Protein AF-A0A7S0ZA50-F1 (afdb_monomer)

Organism: NCBI:txid1486918

Mean predicted aligned error: 4.93 Å

Radius of gyration: 13.24 Å; Cα contacts (8 Å, |Δi|>4): 191; chains: 1; bounding box: 28×29×37 Å

pLDDT: mean 86.77, std 10.47, range [54.12, 97.0]

Nearest PDB structures (foldseek):
  6lyh-assembly3_G-3  TM=2.649E-01  e=5.209E+00  Camellia sinensis var. assamica
  1c9k-assembly1_C  TM=3.359E-01  e=9.312E+00  Salmonella enterica subsp. enterica serovar Typhimurium
  7d3e-assembly1_C  TM=3.032E-01  e=7.193E+00  Homo sapiens

InterPro domains:
  IPR001763 Rhodanese-like domain [PF00581] (30-92)
  IPR001763 Rhodanese-like domain [PS50206] (32-92)
  IPR036873 Rhodanese-like domain superfamily [G3DSA:3.40.250.10] (15-113)
  IPR036873 Rhodanese-like domain superfamily [SSF52821] (10-112)

Solvent-accessible surface area (backbone atoms only — not comparable to full-atom values): 6160 Å² total; per-residue (Å²): 109,82,38,64,69,41,55,81,69,40,92,43,54,63,41,44,65,69,55,51,53,48,20,68,75,59,34,19,96,69,45,86,82,28,44,73,43,40,30,39,65,53,56,68,74,57,47,73,76,50,71,68,85,86,47,32,42,59,68,58,39,69,76,40,53,87,76,63,55,42,26,39,37,37,19,21,30,63,47,16,55,70,8,24,57,48,26,28,51,51,45,61,52,52,77,71,50,96,62,95,61,60,65,49,44,22,19,26,51,27,39,77,94

Structure (mmCIF, N/CA/C/O backbone):
data_AF-A0A7S0ZA50-F1
#
_entry.id   AF-A0A7S0ZA50-F1
#
loop_
_atom_site.group_PDB
_atom_site.id
_atom_site.type_symbol
_atom_site.label_atom_id
_atom_site.label_alt_id
_atom_site.label_comp_id
_atom_site.label_asym_id
_atom_site.label_entity_id
_atom_site.label_seq_id
_atom_site.pdbx_PDB_ins_code
_atom_site.Cartn_x
_atom_site.Cartn_y
_atom_site.Cartn_z
_atom_site.occupancy
_atom_site.B_iso_or_equiv
_atom_site.auth_seq_id
_atom_site.auth_comp_id
_atom_site.auth_asym_id
_atom_site.auth_atom_id
_atom_site.pdbx_PDB_model_num
ATOM 1 N N . ALA A 1 1 ? 13.897 -8.549 -14.316 1.00 60.69 1 ALA A N 1
ATOM 2 C CA . ALA A 1 1 ? 13.313 -7.248 -14.740 1.00 60.69 1 ALA A CA 1
ATOM 3 C C . ALA A 1 1 ? 13.431 -6.241 -13.595 1.00 60.69 1 ALA A C 1
ATOM 5 O O . ALA A 1 1 ? 13.510 -6.674 -12.458 1.00 60.69 1 ALA A O 1
ATOM 6 N N . MET A 1 2 ? 13.442 -4.929 -13.856 1.00 64.50 2 MET A N 1
ATOM 7 C CA . MET A 1 2 ? 13.694 -3.871 -12.851 1.00 64.50 2 MET A CA 1
ATOM 8 C C . MET A 1 2 ? 12.827 -3.977 -11.572 1.00 64.50 2 MET A C 1
ATOM 10 O O . MET A 1 2 ? 13.273 -3.619 -10.490 1.00 64.50 2 MET A O 1
ATOM 14 N N . CYS A 1 3 ? 11.625 -4.554 -11.667 1.00 67.88 3 CYS A N 1
ATOM 15 C CA . CYS A 1 3 ? 10.726 -4.807 -10.535 1.00 67.88 3 CYS A CA 1
ATOM 16 C C . CYS A 1 3 ? 11.218 -5.895 -9.554 1.00 67.88 3 CYS A C 1
ATOM 18 O O . CYS A 1 3 ? 10.842 -5.884 -8.385 1.00 67.88 3 CYS A O 1
ATOM 20 N N .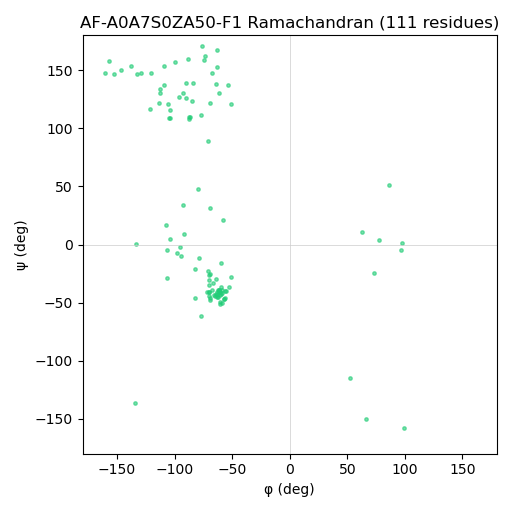 GLU A 1 4 ? 12.051 -6.841 -10.000 1.00 73.75 4 GLU A N 1
ATOM 21 C CA . GLU A 1 4 ? 12.636 -7.885 -9.139 1.00 73.75 4 GLU A CA 1
ATOM 22 C C . GLU A 1 4 ? 13.670 -7.310 -8.173 1.00 73.75 4 GLU A C 1
ATOM 24 O O . GLU A 1 4 ? 13.783 -7.789 -7.050 1.00 73.75 4 GLU A O 1
ATOM 29 N N . GLU A 1 5 ? 14.362 -6.242 -8.574 1.00 78.44 5 GLU A N 1
ATOM 30 C CA . GLU A 1 5 ? 15.392 -5.590 -7.761 1.00 78.44 5 GLU A CA 1
ATOM 31 C C . GLU A 1 5 ? 14.821 -4.977 -6.472 1.00 78.44 5 GLU A C 1
ATOM 33 O O . GLU A 1 5 ? 15.500 -4.904 -5.450 1.00 78.44 5 GLU A O 1
ATOM 38 N N . PHE A 1 6 ? 13.557 -4.549 -6.494 1.00 82.94 6 PHE A N 1
ATOM 39 C CA . PHE A 1 6 ? 12.920 -3.879 -5.357 1.00 82.94 6 PHE A CA 1
ATOM 40 C C . PHE A 1 6 ? 12.121 -4.811 -4.454 1.00 82.94 6 PHE A C 1
ATOM 42 O O . PHE A 1 6 ? 11.585 -4.350 -3.446 1.00 82.94 6 PHE A O 1
ATOM 49 N N . ARG A 1 7 ? 12.036 -6.100 -4.799 1.00 77.38 7 ARG A N 1
ATOM 50 C CA . ARG A 1 7 ? 11.275 -7.085 -4.028 1.00 77.38 7 ARG A CA 1
ATOM 51 C C . ARG A 1 7 ? 11.806 -7.216 -2.603 1.00 77.38 7 ARG A C 1
ATOM 53 O O . ARG A 1 7 ? 11.034 -7.085 -1.665 1.00 77.38 7 ARG A O 1
ATOM 60 N N . ASP A 1 8 ? 13.112 -7.424 -2.475 1.00 83.50 8 ASP A N 1
ATOM 61 C CA . ASP A 1 8 ? 13.773 -7.754 -1.205 1.00 83.50 8 ASP A CA 1
ATOM 62 C C . ASP A 1 8 ? 14.592 -6.570 -0.656 1.00 83.50 8 ASP A C 1
ATOM 64 O O . ASP A 1 8 ? 15.478 -6.729 0.180 1.00 83.50 8 ASP A O 1
ATOM 68 N N . LYS A 1 9 ? 14.329 -5.358 -1.164 1.00 89.81 9 LYS A N 1
ATOM 69 C CA . LYS A 1 9 ? 15.092 -4.148 -0.820 1.00 89.81 9 LYS A CA 1
ATOM 70 C C . LYS A 1 9 ? 14.645 -3.493 0.490 1.00 89.81 9 LYS A C 1
ATOM 72 O O . LYS A 1 9 ? 15.395 -2.695 1.047 1.00 89.81 9 LYS A O 1
ATOM 77 N N . PHE A 1 10 ? 13.429 -3.775 0.942 1.00 91.69 10 PHE A N 1
ATOM 78 C CA . PHE A 1 10 ? 12.787 -3.080 2.055 1.00 91.69 10 PHE A CA 1
ATOM 79 C C . PHE A 1 10 ? 12.444 -4.059 3.172 1.00 91.69 10 PHE A C 1
ATOM 81 O O . PHE A 1 10 ? 12.092 -5.203 2.898 1.00 91.69 10 PHE A O 1
ATOM 88 N N . ASP A 1 11 ? 12.486 -3.590 4.416 1.00 93.12 11 ASP A N 1
ATOM 89 C CA . ASP A 1 11 ? 12.124 -4.362 5.611 1.00 93.12 11 ASP A CA 1
ATOM 90 C C . ASP A 1 11 ? 10.596 -4.437 5.813 1.00 93.12 11 ASP A C 1
ATOM 92 O O . ASP A 1 11 ? 10.056 -4.122 6.871 1.00 93.12 11 ASP A O 1
ATOM 96 N N . VAL A 1 12 ? 9.879 -4.773 4.740 1.00 92.25 12 VAL A N 1
ATOM 97 C CA . VAL A 1 12 ? 8.432 -5.016 4.707 1.00 92.25 12 VAL A CA 1
ATOM 98 C C . VAL A 1 12 ? 8.123 -6.093 3.681 1.00 92.25 12 VAL A C 1
ATOM 100 O O . VAL A 1 12 ? 8.795 -6.213 2.656 1.00 92.25 12 VAL A O 1
ATOM 103 N N . GLU A 1 13 ? 7.061 -6.852 3.923 1.00 93.88 13 GLU A N 1
ATOM 104 C CA . GLU A 1 13 ? 6.616 -7.866 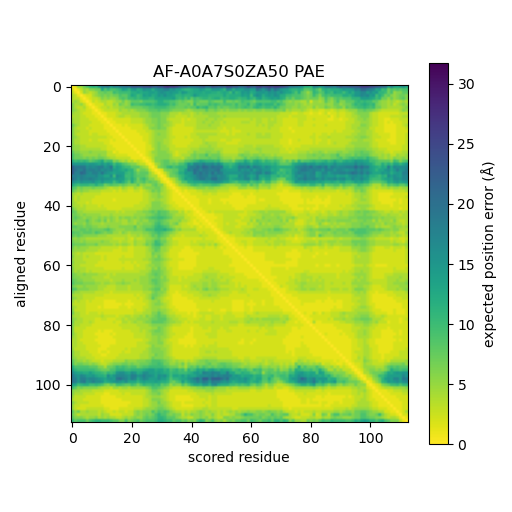2.976 1.00 93.88 13 GLU A CA 1
ATOM 105 C C . GLU A 1 13 ? 6.090 -7.228 1.683 1.00 93.88 13 GLU A C 1
ATOM 107 O O . GLU A 1 13 ? 5.477 -6.154 1.675 1.00 93.88 13 GLU A O 1
ATOM 112 N N . TYR A 1 14 ? 6.286 -7.920 0.564 1.00 92.69 14 TYR A N 1
ATOM 113 C CA . TYR A 1 14 ? 5.633 -7.572 -0.689 1.00 92.69 14 TYR A CA 1
ATOM 114 C C . TYR A 1 14 ? 4.415 -8.459 -0.928 1.00 92.69 14 TYR A C 1
ATOM 116 O O . TYR A 1 14 ? 4.330 -9.592 -0.457 1.00 92.69 14 TYR A O 1
ATOM 124 N N . VAL A 1 15 ? 3.487 -7.959 -1.737 1.00 93.31 15 VAL A N 1
ATOM 125 C CA . VAL A 1 15 ? 2.316 -8.700 -2.210 1.00 93.31 15 VAL A CA 1
ATOM 126 C C . VAL A 1 15 ? 2.212 -8.574 -3.717 1.00 93.31 15 VAL A C 1
ATOM 128 O O . VAL A 1 15 ? 2.604 -7.564 -4.296 1.00 93.31 15 VAL A O 1
ATOM 131 N N . THR A 1 16 ? 1.703 -9.606 -4.379 1.00 93.00 16 THR A N 1
ATOM 132 C CA . THR A 1 16 ? 1.470 -9.563 -5.828 1.00 93.00 16 THR A CA 1
ATOM 133 C C . THR A 1 16 ? 0.086 -8.996 -6.129 1.00 93.00 16 THR A C 1
ATOM 135 O O . THR A 1 16 ? -0.808 -9.054 -5.285 1.00 93.00 16 THR A O 1
ATOM 138 N N . ALA A 1 17 ? -0.131 -8.507 -7.353 1.00 90.69 17 ALA A N 1
ATOM 139 C CA . ALA A 1 17 ? -1.459 -8.077 -7.796 1.00 90.69 17 ALA A CA 1
ATOM 140 C C . ALA A 1 17 ? -2.512 -9.191 -7.639 1.00 90.69 17 ALA 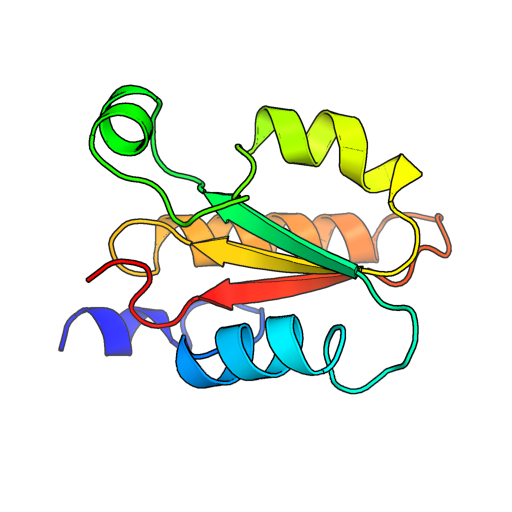A C 1
ATOM 142 O O . ALA A 1 17 ? -3.623 -8.931 -7.184 1.00 90.69 17 ALA A O 1
ATOM 143 N N . SER A 1 18 ? -2.147 -10.442 -7.936 1.00 90.19 18 SER A N 1
ATOM 144 C CA . SER A 1 18 ? -3.025 -11.601 -7.748 1.00 90.19 18 SER A CA 1
ATOM 145 C C . SER A 1 18 ? -3.433 -11.798 -6.286 1.00 90.19 18 SER A C 1
ATOM 147 O O . SER A 1 18 ? -4.598 -12.084 -6.014 1.00 90.19 18 SER A O 1
ATOM 149 N N . GLU A 1 19 ? -2.505 -11.606 -5.343 1.00 90.38 19 GLU A N 1
ATOM 150 C CA . GLU A 1 19 ? -2.819 -11.704 -3.914 1.00 90.38 19 GLU A CA 1
ATOM 151 C C . GLU A 1 19 ? -3.686 -10.529 -3.454 1.00 90.38 19 GLU A C 1
ATOM 153 O O . GLU A 1 19 ? -4.671 -10.734 -2.755 1.00 90.38 19 GLU A O 1
ATOM 158 N N . VAL A 1 20 ? -3.410 -9.306 -3.917 1.00 89.75 20 VAL A N 1
ATOM 159 C CA . VAL A 1 20 ? -4.273 -8.145 -3.644 1.00 89.75 20 VAL A CA 1
ATOM 160 C C . VAL A 1 20 ? -5.701 -8.391 -4.129 1.00 89.75 20 VAL A C 1
ATOM 162 O O . VAL A 1 20 ? -6.645 -8.174 -3.375 1.00 89.75 20 VAL A O 1
ATOM 165 N N . LEU A 1 21 ? -5.884 -8.892 -5.354 1.00 87.88 21 LEU A N 1
ATOM 166 C CA . LEU A 1 21 ? -7.211 -9.206 -5.895 1.00 87.88 21 LEU A CA 1
ATOM 167 C C . LEU A 1 21 ? -7.930 -10.279 -5.073 1.00 87.88 21 LEU A C 1
ATOM 169 O O . LEU A 1 21 ? -9.134 -10.175 -4.831 1.00 87.88 21 LEU A O 1
ATOM 173 N N . LYS A 1 22 ? -7.194 -11.291 -4.610 1.00 85.88 22 LYS A N 1
ATOM 174 C CA . LYS A 1 22 ? -7.720 -12.309 -3.702 1.00 85.88 22 LYS A CA 1
ATOM 175 C C . LYS A 1 22 ? -8.173 -11.686 -2.380 1.00 85.88 22 LYS A C 1
ATOM 177 O O . LYS A 1 22 ? -9.295 -11.943 -1.962 1.00 85.88 22 LYS A O 1
ATOM 182 N N . ARG A 1 23 ? -7.374 -10.796 -1.784 1.00 85.44 23 ARG A N 1
ATOM 183 C CA . ARG A 1 23 ? -7.740 -10.064 -0.561 1.00 85.44 23 ARG A CA 1
ATOM 184 C C . ARG A 1 23 ? -8.954 -9.160 -0.752 1.00 85.44 23 ARG A C 1
ATOM 186 O O . ARG A 1 23 ? -9.797 -9.093 0.133 1.00 85.44 23 ARG A O 1
ATOM 193 N N . VAL A 1 24 ? -9.087 -8.492 -1.898 1.00 81.25 24 VAL A N 1
ATOM 194 C CA . VAL A 1 24 ? -10.282 -7.688 -2.215 1.00 81.25 24 VAL A CA 1
ATOM 195 C C . VAL A 1 24 ? -11.535 -8.565 -2.236 1.00 81.25 24 VAL A C 1
ATOM 197 O O . VAL A 1 24 ? -12.567 -8.173 -1.698 1.00 81.25 24 VAL A O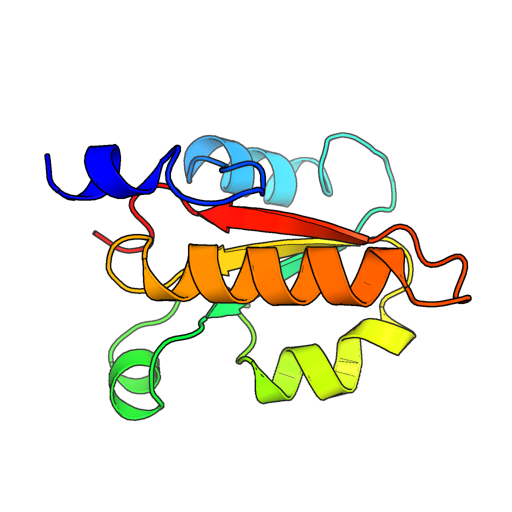 1
ATOM 200 N N . ARG A 1 25 ? -11.448 -9.756 -2.837 1.00 77.62 25 ARG A N 1
ATOM 201 C CA . ARG A 1 25 ? -12.571 -10.699 -2.921 1.00 77.62 25 ARG A CA 1
ATOM 202 C C . ARG A 1 25 ? -12.897 -11.348 -1.573 1.00 77.62 25 ARG A C 1
ATOM 204 O O . ARG A 1 25 ? -14.069 -11.522 -1.253 1.00 77.62 25 ARG A O 1
ATOM 211 N N . ASP A 1 26 ? -11.867 -11.706 -0.813 1.00 71.81 26 ASP A N 1
ATOM 212 C CA . ASP A 1 26 ? -11.982 -12.552 0.377 1.00 71.81 26 ASP A CA 1
ATOM 213 C C . ASP A 1 26 ? -12.026 -11.727 1.691 1.00 71.81 26 ASP A C 1
ATOM 215 O O . ASP A 1 26 ? -12.318 -12.280 2.752 1.00 71.81 26 ASP A O 1
ATOM 219 N N . GLY A 1 27 ? -11.809 -10.404 1.625 1.00 64.62 27 GLY A N 1
ATOM 220 C CA . GLY A 1 27 ? -11.909 -9.459 2.747 1.00 64.62 27 GLY A CA 1
ATOM 221 C C . GLY A 1 27 ? -10.633 -9.307 3.587 1.00 64.62 27 GLY A C 1
ATOM 222 O O . GLY A 1 27 ? -10.704 -9.431 4.806 1.00 64.62 27 GLY A O 1
ATOM 223 N N . GLY A 1 28 ? -9.484 -9.055 2.949 1.00 62.78 28 GLY A N 1
ATOM 224 C CA . GLY A 1 28 ? -8.158 -8.938 3.581 1.00 62.78 28 GLY A CA 1
ATOM 225 C C . GLY A 1 28 ? -7.328 -10.222 3.454 1.00 62.78 28 GLY A C 1
ATOM 226 O O . GLY A 1 28 ? -7.601 -11.044 2.583 1.00 62.78 28 GLY A O 1
ATOM 227 N N . ASP A 1 29 ? -6.338 -10.421 4.329 1.00 59.53 29 ASP A N 1
ATOM 228 C CA . ASP A 1 29 ? -5.469 -11.618 4.473 1.00 59.53 29 ASP A CA 1
ATOM 229 C C . ASP A 1 29 ? -6.191 -12.971 4.743 1.00 59.53 29 ASP A C 1
ATOM 231 O O . ASP A 1 29 ? -5.616 -13.911 5.290 1.00 59.53 29 ASP A O 1
ATOM 235 N N . GLY A 1 30 ? -7.481 -13.099 4.422 1.00 54.12 30 GLY A N 1
ATOM 236 C CA . GLY A 1 30 ? -8.326 -14.223 4.843 1.00 54.12 30 GLY A CA 1
ATOM 237 C C . GLY A 1 30 ? -8.784 -14.126 6.304 1.00 54.12 30 GLY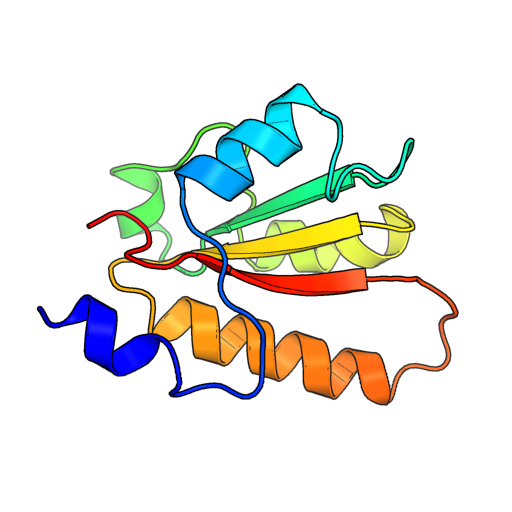 A C 1
ATOM 238 O O . GLY A 1 30 ? -9.475 -15.017 6.802 1.00 54.12 30 GLY A O 1
ATOM 239 N N . VAL A 1 31 ? -8.445 -13.030 6.989 1.00 55.25 31 VAL A N 1
ATOM 240 C CA . VAL A 1 31 ? -8.955 -12.692 8.319 1.00 55.25 31 VAL A CA 1
ATOM 241 C C . VAL A 1 31 ? -10.260 -11.920 8.152 1.00 55.25 31 VAL A C 1
ATOM 243 O O . VAL A 1 31 ? -10.254 -10.755 7.756 1.00 55.25 31 VAL A O 1
ATOM 246 N N . LYS A 1 32 ? -11.393 -12.557 8.475 1.00 59.59 32 LYS A N 1
ATOM 247 C CA . LYS A 1 32 ? -12.706 -11.894 8.461 1.00 59.59 32 LYS A CA 1
ATOM 248 C C . LYS A 1 32 ? -12.656 -10.583 9.252 1.00 59.59 32 LYS A C 1
ATOM 250 O O . LYS A 1 32 ? -12.411 -10.601 10.454 1.00 59.59 32 LYS A O 1
ATOM 255 N N . GLY A 1 33 ? -12.964 -9.475 8.578 1.00 64.50 33 GLY A N 1
ATOM 256 C CA . GLY A 1 33 ? -13.112 -8.156 9.198 1.00 64.50 33 GLY A CA 1
ATOM 257 C C . GLY A 1 33 ? -11.889 -7.240 9.115 1.00 64.50 33 GLY A C 1
ATOM 258 O O . GLY A 1 33 ? -11.983 -6.119 9.606 1.00 64.50 33 GLY A O 1
ATOM 259 N N . ARG A 1 34 ? -10.779 -7.654 8.481 1.00 81.06 34 ARG A N 1
ATOM 260 C CA . ARG A 1 34 ? -9.665 -6.739 8.170 1.00 81.06 34 ARG A CA 1
ATOM 261 C C . ARG A 1 34 ? -9.932 -6.005 6.858 1.00 81.06 34 ARG A C 1
ATOM 263 O O . ARG A 1 34 ? -10.134 -6.626 5.818 1.00 81.06 34 ARG A O 1
ATOM 270 N N . ALA A 1 35 ? -9.932 -4.676 6.898 1.00 85.62 35 ALA A N 1
ATOM 271 C CA . ALA A 1 35 ? -10.069 -3.876 5.684 1.00 85.62 35 ALA A CA 1
ATOM 272 C C . ALA A 1 35 ? -8.771 -3.896 4.855 1.00 85.62 35 ALA A C 1
ATOM 274 O O . ALA A 1 35 ? -7.688 -4.140 5.383 1.00 85.62 35 ALA A O 1
ATOM 275 N N . LEU A 1 36 ? -8.877 -3.594 3.559 1.00 90.06 36 LEU A N 1
ATOM 276 C CA . LEU A 1 36 ? -7.730 -3.399 2.672 1.00 90.06 36 LEU A CA 1
ATOM 277 C C . LEU A 1 36 ? -7.675 -1.936 2.223 1.00 90.06 36 LEU A C 1
ATOM 279 O O . LEU A 1 36 ? -8.614 -1.436 1.605 1.00 90.06 36 LEU A O 1
ATOM 283 N N . ALA A 1 37 ? -6.560 -1.270 2.504 1.00 93.00 37 ALA A N 1
ATOM 284 C CA . ALA A 1 37 ? -6.243 0.069 2.034 1.00 93.00 37 ALA A CA 1
ATOM 285 C C . ALA A 1 37 ? -5.209 -0.019 0.905 1.00 93.00 37 ALA A C 1
ATOM 287 O O . ALA A 1 37 ? -4.079 -0.447 1.129 1.00 93.00 37 ALA A O 1
ATOM 288 N N . LEU A 1 38 ? -5.582 0.399 -0.305 1.00 94.75 38 LEU A N 1
ATOM 289 C CA . LEU A 1 38 ? -4.632 0.597 -1.401 1.00 94.75 38 LEU A CA 1
ATOM 290 C C . LEU A 1 38 ? -4.127 2.037 -1.354 1.00 94.75 38 LEU A C 1
ATOM 292 O O . LEU A 1 38 ? -4.942 2.954 -1.353 1.00 94.75 38 LEU A O 1
ATOM 296 N N . VAL A 1 39 ? -2.812 2.244 -1.326 1.00 97.00 39 VAL A N 1
ATOM 297 C CA . VAL A 1 39 ? -2.208 3.581 -1.217 1.00 97.00 39 VAL A CA 1
ATOM 298 C C . VAL A 1 39 ? -1.307 3.853 -2.414 1.00 97.00 39 VAL A C 1
ATOM 300 O O . VAL A 1 39 ? -0.293 3.185 -2.613 1.00 97.00 39 VAL A O 1
ATOM 303 N N . ASP A 1 40 ? -1.681 4.853 -3.206 1.00 96.75 40 ASP A N 1
ATOM 304 C CA . ASP A 1 40 ? -0.895 5.355 -4.326 1.00 96.75 40 ASP A CA 1
ATOM 305 C C . ASP A 1 40 ? 0.076 6.425 -3.832 1.00 96.75 40 ASP A C 1
ATOM 307 O O . ASP A 1 40 ? -0.334 7.528 -3.461 1.00 96.75 40 ASP A O 1
ATOM 311 N N . VAL A 1 41 ? 1.368 6.103 -3.830 1.00 96.44 41 VAL A N 1
ATOM 312 C CA . VAL A 1 41 ? 2.406 7.031 -3.355 1.00 96.44 41 VAL A CA 1
ATOM 313 C C . VAL A 1 41 ? 2.992 7.891 -4.478 1.00 96.44 41 VAL A C 1
ATOM 315 O O . VAL A 1 41 ? 4.021 8.551 -4.281 1.00 96.44 41 VAL A O 1
ATOM 318 N N . ARG A 1 42 ? 2.397 7.852 -5.679 1.00 95.31 42 ARG A N 1
ATOM 319 C CA . ARG A 1 42 ? 2.796 8.684 -6.821 1.00 95.31 42 ARG A CA 1
ATOM 320 C C . ARG A 1 42 ? 2.368 10.143 -6.647 1.00 95.31 42 ARG A C 1
ATOM 322 O O . ARG A 1 42 ? 1.527 10.476 -5.810 1.00 95.31 42 ARG A O 1
ATOM 329 N N . GLY A 1 43 ? 2.987 11.025 -7.434 1.00 91.31 43 GLY A N 1
ATOM 330 C CA . GLY A 1 43 ? 2.610 12.441 -7.468 1.00 91.31 43 GLY A CA 1
ATOM 331 C C . GLY A 1 43 ? 1.180 12.639 -7.980 1.00 91.31 43 GLY A C 1
ATOM 332 O O . GLY A 1 43 ? 0.573 11.711 -8.508 1.00 91.31 43 GLY A O 1
ATOM 333 N N . GLU A 1 44 ? 0.636 13.841 -7.812 1.00 90.88 44 GLU A N 1
ATOM 334 C CA . GLU A 1 44 ? -0.725 14.181 -8.254 1.00 90.88 44 GLU A CA 1
ATOM 335 C C . GLU A 1 44 ? -0.912 13.971 -9.766 1.00 90.88 44 GLU A C 1
ATOM 337 O O . GLU A 1 44 ? -1.780 13.200 -10.160 1.00 90.88 44 GLU A O 1
ATOM 342 N N . GLU A 1 45 ? -0.015 14.510 -10.595 1.00 89.75 45 GLU A N 1
ATOM 343 C CA . GLU A 1 45 ? -0.063 14.376 -12.063 1.00 89.75 45 GLU A CA 1
ATOM 344 C C . GLU A 1 45 ? -0.083 12.903 -12.538 1.00 89.75 45 GLU A C 1
ATOM 346 O O . GLU A 1 45 ? -0.819 12.514 -13.451 1.00 89.75 45 GLU A O 1
ATOM 351 N N . GLU A 1 46 ? 0.700 12.035 -11.885 1.00 90.50 46 GLU A N 1
ATOM 352 C CA . GLU A 1 46 ? 0.730 10.595 -12.181 1.00 90.50 46 GLU A CA 1
ATOM 353 C C . GLU A 1 46 ? -0.595 9.906 -11.799 1.00 90.50 46 GLU A C 1
ATOM 355 O O . GLU A 1 46 ? -1.062 9.015 -12.517 1.00 90.50 46 GLU A O 1
ATOM 360 N N . ARG A 1 47 ? -1.195 10.313 -10.669 1.00 89.44 47 ARG A N 1
ATOM 361 C CA . ARG A 1 47 ? -2.473 9.791 -10.157 1.00 89.44 47 ARG A CA 1
ATOM 362 C C . ARG A 1 47 ? -3.660 10.225 -11.015 1.00 89.44 47 ARG A C 1
ATOM 364 O O . ARG A 1 47 ? -4.590 9.439 -11.181 1.00 89.44 47 ARG A O 1
ATOM 371 N N . GLU A 1 48 ? -3.621 11.434 -11.568 1.00 87.81 48 GLU A N 1
ATOM 372 C CA . GLU A 1 48 ? -4.637 11.944 -12.499 1.00 87.81 48 GLU A CA 1
ATOM 373 C C . GLU A 1 48 ? -4.634 11.186 -13.829 1.00 87.81 48 GLU A C 1
ATOM 375 O O . GLU A 1 48 ? -5.687 10.966 -14.426 1.00 87.81 48 GLU A O 1
ATOM 380 N N . THR A 1 49 ? -3.461 10.729 -14.272 1.00 88.56 49 THR A N 1
ATOM 381 C CA . THR A 1 49 ? -3.332 9.950 -15.511 1.00 88.56 49 THR A CA 1
ATOM 382 C C . THR A 1 49 ? -3.939 8.554 -15.366 1.00 88.56 49 THR A C 1
ATOM 384 O O . THR A 1 49 ? -4.608 8.049 -16.267 1.00 88.56 49 THR A O 1
ATOM 387 N N . SER A 1 50 ? -3.663 7.885 -14.246 1.00 87.38 50 SER A N 1
ATOM 388 C CA . SER A 1 50 ? -4.158 6.535 -13.976 1.00 87.38 50 SER A CA 1
ATOM 389 C C . SER A 1 50 ? -4.099 6.233 -12.488 1.00 87.38 50 SER A C 1
ATOM 391 O O . SER A 1 50 ? -3.173 6.656 -11.802 1.00 87.38 50 SER A O 1
ATOM 393 N N . ARG A 1 51 ? -5.037 5.430 -11.987 1.00 91.50 51 ARG A N 1
ATOM 394 C CA . ARG A 1 51 ? -5.052 4.978 -10.595 1.00 91.50 51 ARG A CA 1
ATOM 395 C C . ARG A 1 51 ? -5.760 3.635 -10.493 1.00 91.50 51 ARG A C 1
ATOM 397 O O . ARG A 1 51 ? -6.718 3.390 -11.226 1.00 91.50 51 ARG A O 1
ATOM 404 N N . LEU A 1 52 ? -5.326 2.784 -9.564 1.00 88.38 52 LEU A N 1
ATOM 405 C CA . LEU A 1 52 ? -6.114 1.609 -9.210 1.00 88.38 52 LEU A CA 1
ATOM 406 C C . LEU A 1 52 ? -7.454 2.058 -8.593 1.00 88.38 52 LEU A C 1
ATOM 408 O O . LEU A 1 52 ? -7.467 2.995 -7.785 1.00 88.38 52 LEU A O 1
ATOM 412 N N . PRO A 1 53 ? -8.584 1.416 -8.945 1.00 86.81 53 PRO A N 1
ATOM 413 C CA . PRO A 1 53 ? -9.875 1.741 -8.352 1.00 86.81 53 PRO A CA 1
ATOM 414 C C . PRO A 1 53 ? -9.824 1.675 -6.823 1.00 86.81 53 PRO A C 1
ATOM 416 O O . PRO A 1 53 ? -9.256 0.741 -6.259 1.00 86.81 53 PRO A O 1
ATOM 419 N N . ASN A 1 54 ? -10.442 2.653 -6.159 1.00 87.12 54 ASN A N 1
ATOM 420 C CA . ASN A 1 54 ? -10.511 2.770 -4.695 1.00 87.12 54 ASN A CA 1
ATOM 421 C C . ASN A 1 54 ? -9.164 2.946 -3.970 1.00 87.12 54 ASN A C 1
ATOM 423 O O . ASN A 1 54 ? -9.132 2.871 -2.741 1.00 87.12 54 ASN A O 1
ATOM 427 N N . ALA A 1 55 ? -8.062 3.195 -4.684 1.00 93.12 55 ALA A N 1
ATOM 428 C CA . ALA A 1 55 ? -6.832 3.614 -4.026 1.00 93.12 55 ALA A CA 1
ATOM 429 C C . ALA A 1 55 ? -7.028 4.966 -3.320 1.00 93.12 55 ALA A C 1
ATOM 431 O O . ALA A 1 55 ? -7.861 5.770 -3.731 1.00 93.12 55 ALA A O 1
ATOM 432 N N . MET A 1 56 ? -6.249 5.203 -2.269 1.00 95.25 56 MET A N 1
ATOM 433 C CA . MET A 1 56 ? -6.123 6.450 -1.512 1.00 95.25 56 MET A CA 1
ATOM 434 C C . MET A 1 56 ? -4.756 7.080 -1.787 1.00 95.25 56 MET A C 1
ATOM 436 O O . MET A 1 56 ? -3.829 6.402 -2.225 1.00 95.25 56 MET A O 1
ATOM 440 N N . SER A 1 57 ? -4.647 8.396 -1.663 1.00 96.69 57 SER A N 1
ATOM 441 C CA . SER A 1 57 ? -3.360 9.076 -1.668 1.00 96.69 57 SER A CA 1
ATOM 442 C C . SER A 1 57 ? -2.686 8.881 -0.319 1.00 96.69 57 SER A C 1
ATOM 444 O O . SER A 1 57 ? -3.306 8.395 0.631 1.00 96.69 57 SER A O 1
ATOM 446 N N . VAL A 1 58 ? -1.420 9.277 -0.219 1.00 96.06 58 VAL A N 1
ATOM 447 C CA . VAL A 1 58 ? -0.719 9.305 1.069 1.00 96.06 58 VAL A CA 1
ATOM 448 C C . VAL A 1 58 ? -1.482 10.174 2.068 1.00 96.06 58 VAL A C 1
ATOM 450 O O . VAL A 1 58 ? -1.750 9.729 3.179 1.00 96.06 58 VAL A O 1
ATOM 453 N N . GLU A 1 59 ? -1.910 11.362 1.647 1.00 95.62 59 GLU A N 1
ATOM 454 C CA . GLU A 1 59 ? -2.613 12.326 2.496 1.00 95.62 59 GLU A CA 1
ATOM 455 C C . GLU A 1 59 ? -3.983 11.792 2.940 1.00 95.62 59 GLU A C 1
ATOM 457 O O . GLU A 1 59 ? -4.348 11.885 4.112 1.00 95.62 59 GLU A O 1
ATOM 462 N N . GLU A 1 60 ? -4.733 11.180 2.017 1.00 95.62 60 GLU A N 1
ATOM 463 C CA . GLU A 1 60 ? -6.025 10.558 2.319 1.00 95.62 60 GLU A CA 1
ATOM 464 C C . GLU A 1 60 ? -5.880 9.397 3.308 1.00 95.62 60 GLU A C 1
ATOM 466 O O . GLU A 1 60 ? -6.713 9.244 4.205 1.00 95.62 60 GLU A O 1
ATOM 471 N N . TYR A 1 61 ? -4.838 8.577 3.144 1.00 95.56 61 TYR A N 1
ATOM 472 C CA . TYR A 1 61 ? -4.567 7.456 4.035 1.00 95.56 61 TYR A CA 1
ATOM 473 C C . TYR A 1 61 ? -4.126 7.940 5.417 1.00 95.56 61 TYR A C 1
ATOM 475 O O . TYR A 1 61 ? -4.684 7.498 6.416 1.00 95.56 61 TYR A O 1
ATOM 483 N N . GLU A 1 62 ? -3.182 8.878 5.501 1.00 92.81 62 GLU A N 1
ATOM 484 C CA . GLU A 1 62 ? -2.712 9.425 6.778 1.00 92.81 62 GLU A CA 1
ATOM 4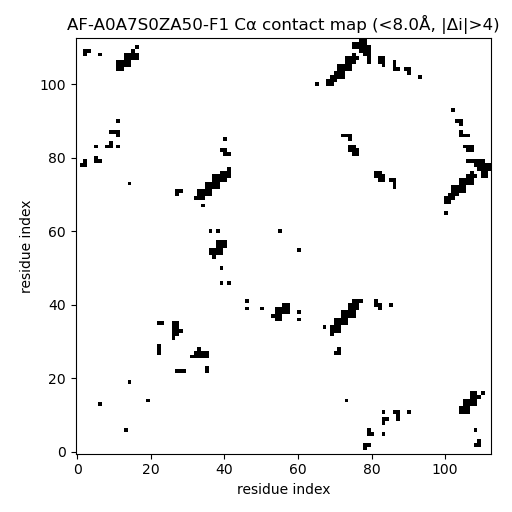85 C C . GLU A 1 62 ? -3.840 10.091 7.575 1.00 92.81 62 GLU A C 1
ATOM 487 O O . GLU A 1 62 ? -3.911 9.901 8.787 1.00 92.81 62 GLU A O 1
ATOM 492 N N . ALA A 1 63 ? -4.775 10.772 6.907 1.00 93.62 63 ALA A N 1
ATOM 493 C CA . ALA A 1 63 ? -5.938 11.374 7.558 1.00 93.62 63 ALA A CA 1
ATOM 494 C C . ALA A 1 63 ? -6.964 10.349 8.081 1.00 93.62 63 ALA A C 1
ATOM 496 O O . ALA A 1 63 ? -7.722 10.656 9.001 1.00 93.62 63 ALA A O 1
ATOM 497 N N . LYS A 1 64 ? -7.030 9.146 7.491 1.00 91.06 64 LYS A N 1
ATOM 498 C CA . LYS A 1 64 ? -8.065 8.140 7.799 1.00 91.06 64 LYS A CA 1
ATOM 499 C C . LYS A 1 64 ? -7.561 6.959 8.618 1.00 91.06 64 LYS A C 1
ATOM 501 O O . LYS A 1 64 ? -8.359 6.386 9.359 1.00 91.06 64 LYS A O 1
ATOM 506 N N . ARG A 1 65 ? -6.283 6.585 8.500 1.00 89.38 65 ARG A N 1
ATOM 507 C CA . ARG A 1 65 ? -5.722 5.309 8.989 1.00 89.38 65 ARG A CA 1
ATOM 508 C C . ARG A 1 65 ? -6.022 5.018 10.458 1.00 89.38 65 ARG A C 1
ATOM 510 O O . ARG A 1 65 ? -6.324 3.876 10.782 1.00 89.38 65 ARG A O 1
ATOM 517 N N . ASP A 1 66 ? -6.029 6.039 11.313 1.00 87.56 66 ASP A N 1
ATOM 518 C CA . ASP A 1 66 ? -6.279 5.881 12.752 1.00 87.56 66 ASP A CA 1
ATOM 519 C C . ASP A 1 66 ? -7.753 5.528 13.057 1.00 87.56 66 ASP A C 1
ATOM 521 O O . ASP A 1 66 ? -8.057 4.910 14.072 1.00 87.56 66 ASP A O 1
ATOM 525 N N . SER A 1 67 ? -8.678 5.860 12.149 1.00 88.38 67 SER A N 1
ATOM 526 C CA . SER A 1 67 ? -10.115 5.549 12.256 1.00 88.38 67 SER A CA 1
ATOM 527 C C . SER A 1 67 ? -10.536 4.258 11.543 1.00 88.38 67 SER A C 1
ATOM 529 O O . SER A 1 67 ? -11.666 3.804 11.710 1.00 88.38 67 SER A O 1
ATOM 531 N N . MET A 1 68 ? -9.646 3.654 10.746 1.00 87.50 68 MET A N 1
ATOM 532 C CA . MET A 1 68 ? -9.954 2.466 9.936 1.00 87.50 68 MET A CA 1
ATOM 533 C C . MET A 1 68 ? -9.963 1.158 10.740 1.00 87.50 68 MET A C 1
ATOM 535 O O . MET A 1 68 ? -10.416 0.135 10.229 1.00 87.50 68 MET A O 1
ATOM 539 N N . GLY A 1 69 ? -9.474 1.172 11.983 1.00 87.62 69 GLY A N 1
ATOM 540 C CA . GLY A 1 69 ? -9.303 -0.041 12.782 1.00 87.62 69 GLY A CA 1
ATOM 541 C C . GLY A 1 69 ? -8.236 -0.970 12.196 1.00 87.62 69 GLY A C 1
ATOM 542 O O . GLY A 1 69 ? -7.286 -0.514 11.565 1.00 87.62 69 GLY A O 1
ATOM 543 N N . ALA A 1 70 ? -8.379 -2.278 12.407 1.00 88.19 70 ALA A N 1
ATOM 544 C CA . ALA A 1 70 ? -7.443 -3.280 11.898 1.00 88.19 70 ALA A CA 1
ATOM 545 C C . ALA A 1 70 ? -7.529 -3.406 10.363 1.00 88.19 70 ALA A C 1
ATOM 547 O O . ALA A 1 70 ? -8.595 -3.699 9.813 1.00 88.19 70 ALA A O 1
ATOM 548 N N . HIS A 1 71 ? -6.415 -3.193 9.659 1.00 90.56 71 HIS A N 1
ATOM 549 C CA . HIS A 1 71 ? -6.400 -3.208 8.194 1.00 90.56 71 HIS A CA 1
ATOM 550 C C . HIS A 1 71 ? -5.020 -3.503 7.600 1.00 90.56 71 HIS A C 1
ATOM 552 O O . HIS A 1 71 ? -3.982 -3.279 8.222 1.00 90.56 71 HIS A O 1
ATOM 558 N N . ASP A 1 72 ? -5.014 -3.972 6.357 1.00 92.12 72 ASP A N 1
ATOM 559 C CA . ASP A 1 72 ? -3.806 -4.150 5.558 1.00 92.12 72 ASP A CA 1
ATOM 560 C C . ASP A 1 72 ? -3.616 -2.922 4.662 1.00 92.12 72 ASP A C 1
ATOM 562 O O . ASP A 1 72 ? -4.518 -2.536 3.920 1.00 92.12 72 ASP A O 1
ATOM 566 N N . CYS A 1 73 ? -2.444 -2.301 4.719 1.00 94.12 73 CYS A N 1
ATOM 567 C CA . CYS A 1 73 ? -2.056 -1.166 3.894 1.00 94.12 73 CYS A CA 1
ATOM 568 C C . CYS A 1 73 ? -1.099 -1.632 2.795 1.00 94.12 73 CYS A C 1
ATOM 570 O O . CYS A 1 73 ? 0.050 -1.983 3.057 1.00 94.12 73 CYS A O 1
ATOM 572 N N . VAL A 1 74 ? -1.571 -1.643 1.552 1.00 95.62 74 VAL A N 1
ATOM 573 C CA . VAL A 1 74 ? -0.788 -2.022 0.374 1.00 95.62 74 VAL A CA 1
ATOM 574 C C . VAL A 1 74 ? -0.414 -0.763 -0.397 1.00 95.62 74 VAL A C 1
ATOM 576 O O . VAL A 1 74 ? -1.257 -0.129 -1.032 1.00 95.62 74 VAL A O 1
ATOM 579 N N . CYS A 1 75 ? 0.866 -0.412 -0.356 1.00 97.00 75 CYS A N 1
ATOM 580 C CA . CYS A 1 75 ? 1.411 0.751 -1.043 1.00 97.00 75 CYS A CA 1
ATOM 581 C C . CYS A 1 75 ? 1.862 0.369 -2.456 1.00 97.00 75 CYS A C 1
ATOM 583 O O . CYS A 1 75 ? 2.514 -0.658 -2.644 1.00 97.00 75 CYS A O 1
ATOM 585 N N . TYR A 1 76 ? 1.592 1.217 -3.446 1.00 96.56 76 TYR A N 1
ATOM 586 C CA . TYR A 1 76 ? 2.083 1.036 -4.811 1.00 96.56 76 TYR A CA 1
ATOM 587 C C . TYR A 1 76 ? 2.564 2.351 -5.422 1.00 96.56 76 TYR A C 1
ATOM 589 O O . TYR A 1 76 ? 2.148 3.442 -5.027 1.00 96.56 76 TYR A O 1
ATOM 597 N N . CYS A 1 77 ? 3.488 2.242 -6.374 1.00 93.75 77 CYS A N 1
ATOM 598 C CA . CYS A 1 77 ? 3.928 3.369 -7.185 1.00 93.75 77 CYS A CA 1
ATOM 599 C C . CYS A 1 77 ? 4.000 2.980 -8.665 1.00 93.75 77 CYS A C 1
ATOM 601 O O . CYS A 1 77 ? 3.091 2.337 -9.177 1.00 93.75 77 CYS A O 1
ATOM 603 N N . THR A 1 78 ? 5.057 3.370 -9.372 1.00 92.56 78 THR A N 1
ATOM 604 C CA . THR A 1 78 ? 5.272 2.940 -10.756 1.00 92.56 78 THR A CA 1
ATOM 605 C C . THR A 1 78 ? 5.911 1.554 -10.809 1.00 92.56 78 THR A C 1
ATOM 607 O O . THR A 1 78 ? 5.434 0.699 -11.535 1.00 92.56 78 THR A O 1
ATOM 610 N N . ILE A 1 79 ? 6.948 1.311 -9.998 1.00 90.88 79 ILE A N 1
ATOM 611 C CA . ILE A 1 79 ? 7.849 0.141 -10.117 1.00 90.88 79 ILE A CA 1
ATOM 612 C C . ILE A 1 79 ? 8.128 -0.590 -8.790 1.00 90.88 79 ILE A C 1
ATOM 614 O O . ILE A 1 79 ? 8.926 -1.520 -8.756 1.00 90.88 79 ILE A O 1
ATOM 618 N N . GLY A 1 80 ? 7.557 -0.137 -7.670 1.00 90.50 80 GLY A N 1
ATOM 619 C CA . GLY A 1 80 ? 7.773 -0.733 -6.344 1.00 90.50 80 GLY A CA 1
ATOM 620 C C . GLY A 1 80 ? 8.838 -0.070 -5.456 1.00 90.50 80 GLY A C 1
ATOM 621 O O . GLY A 1 80 ? 8.971 -0.456 -4.299 1.00 90.50 80 GLY A O 1
ATOM 622 N N . TYR A 1 81 ? 9.584 0.936 -5.938 1.00 92.94 81 TYR A N 1
ATOM 623 C CA . TYR A 1 81 ? 10.622 1.607 -5.133 1.00 92.94 81 TYR A CA 1
ATOM 624 C C . TYR A 1 81 ? 10.042 2.595 -4.105 1.00 92.94 81 TYR A C 1
ATOM 626 O O . TYR A 1 81 ? 10.199 2.417 -2.900 1.00 92.94 81 TYR A O 1
ATOM 634 N N . ARG A 1 82 ? 9.334 3.638 -4.570 1.00 94.75 82 ARG A N 1
ATOM 635 C CA . ARG A 1 82 ? 8.731 4.663 -3.688 1.00 94.75 82 ARG A CA 1
ATOM 636 C C . ARG A 1 82 ? 7.752 4.051 -2.683 1.00 94.75 82 ARG A C 1
ATOM 638 O O . ARG A 1 82 ? 7.716 4.472 -1.533 1.00 94.75 82 ARG A O 1
ATOM 645 N N . SER A 1 83 ? 6.970 3.066 -3.123 1.00 95.69 83 SER A N 1
ATOM 646 C CA . SER A 1 83 ? 5.984 2.383 -2.289 1.00 95.69 83 SER A CA 1
ATOM 647 C C . SER A 1 83 ? 6.623 1.508 -1.227 1.00 95.69 83 SER A C 1
ATOM 649 O O . SER A 1 83 ? 6.165 1.544 -0.092 1.00 95.69 83 SER A O 1
ATOM 651 N N . GLY A 1 84 ? 7.697 0.787 -1.558 1.00 94.56 84 GLY A N 1
ATOM 652 C CA . GLY A 1 84 ? 8.440 0.001 -0.578 1.00 94.56 84 GLY A CA 1
ATOM 653 C C . GLY A 1 84 ? 9.067 0.879 0.502 1.00 94.56 84 GLY A C 1
ATOM 654 O O . GLY A 1 84 ? 8.878 0.615 1.685 1.00 94.56 84 GLY A O 1
ATOM 655 N N . ALA A 1 85 ? 9.699 1.992 0.112 1.00 95.50 85 ALA A N 1
ATOM 656 C CA . ALA A 1 85 ? 10.262 2.952 1.064 1.00 95.50 85 ALA A CA 1
ATOM 657 C C . ALA A 1 85 ? 9.188 3.567 1.980 1.00 95.50 85 ALA A C 1
ATOM 659 O O . ALA A 1 85 ? 9.402 3.740 3.180 1.00 95.50 85 ALA A O 1
ATOM 660 N N . PHE A 1 86 ? 8.019 3.892 1.422 1.00 96.56 86 PHE A N 1
ATOM 661 C CA . PHE A 1 86 ? 6.909 4.444 2.192 1.00 96.56 86 PHE A CA 1
ATOM 662 C C . PHE A 1 86 ? 6.293 3.411 3.149 1.00 96.56 86 PHE A C 1
ATOM 664 O O . PHE A 1 86 ? 6.117 3.714 4.327 1.00 96.56 86 PHE A O 1
ATOM 671 N N . ALA A 1 87 ? 6.033 2.186 2.684 1.00 95.75 87 ALA A N 1
ATOM 672 C CA . ALA A 1 87 ? 5.522 1.096 3.516 1.00 95.75 87 ALA A CA 1
ATOM 673 C C . ALA A 1 87 ? 6.482 0.763 4.669 1.00 95.75 87 ALA A C 1
ATOM 675 O O . ALA A 1 87 ? 6.046 0.624 5.809 1.00 95.75 87 ALA A O 1
ATOM 676 N N . GLU A 1 88 ? 7.789 0.720 4.401 1.00 95.88 88 GLU A N 1
ATOM 677 C CA . GLU A 1 88 ? 8.813 0.495 5.423 1.00 95.88 88 GLU A CA 1
ATOM 678 C C . GLU A 1 88 ? 8.838 1.609 6.473 1.00 95.88 88 GLU A C 1
ATOM 680 O O . GLU A 1 88 ? 8.879 1.338 7.676 1.00 95.88 88 GLU A O 1
ATOM 685 N N . LYS A 1 89 ? 8.745 2.872 6.040 1.00 94.75 89 LYS A N 1
ATOM 686 C CA . LYS A 1 89 ? 8.620 4.011 6.956 1.00 94.75 89 LYS A CA 1
ATOM 687 C C . LYS A 1 89 ? 7.394 3.853 7.859 1.00 94.75 89 LYS A C 1
ATOM 689 O O . LYS A 1 89 ? 7.507 4.046 9.067 1.00 94.75 89 LYS A O 1
ATOM 694 N N . LEU A 1 90 ? 6.241 3.495 7.289 1.00 93.38 90 LEU A N 1
ATOM 695 C CA . LEU A 1 90 ? 5.003 3.309 8.046 1.00 93.38 90 LEU A CA 1
ATOM 696 C C . LEU A 1 90 ? 5.096 2.159 9.051 1.00 93.38 90 LEU A C 1
ATOM 698 O O . LEU A 1 90 ? 4.663 2.338 10.189 1.00 93.38 90 LEU A O 1
ATOM 702 N N . ALA A 1 91 ? 5.684 1.028 8.656 1.00 92.44 91 ALA A N 1
ATOM 703 C CA . ALA A 1 91 ? 5.908 -0.116 9.532 1.00 92.44 91 ALA A CA 1
ATOM 704 C C . ALA A 1 91 ? 6.811 0.258 10.712 1.00 92.44 91 ALA A C 1
ATOM 706 O O . ALA A 1 91 ? 6.427 0.066 11.862 1.00 92.44 91 ALA A O 1
ATOM 707 N N . LYS A 1 92 ? 7.955 0.903 10.444 1.00 91.69 92 LYS A N 1
ATOM 708 C CA . LYS A 1 92 ? 8.878 1.385 11.485 1.00 91.69 92 LYS A CA 1
ATOM 709 C C . LYS A 1 92 ? 8.205 2.365 12.443 1.00 91.69 92 LYS A C 1
ATOM 711 O O . LYS A 1 92 ? 8.413 2.274 13.649 1.00 91.69 92 LYS A O 1
ATOM 716 N N . SER A 1 93 ? 7.383 3.282 11.928 1.00 87.81 93 SER A N 1
ATOM 717 C CA . SER A 1 93 ? 6.600 4.185 12.776 1.00 87.81 93 SER A CA 1
ATOM 718 C C . SER A 1 93 ? 5.572 3.428 13.619 1.00 87.81 93 SER A C 1
ATOM 720 O O . SER A 1 93 ? 5.478 3.695 14.811 1.00 87.81 93 SER A O 1
ATOM 722 N N . ALA A 1 94 ? 4.840 2.470 13.046 1.00 86.69 94 ALA A N 1
ATOM 723 C CA . ALA A 1 94 ? 3.834 1.688 13.767 1.00 86.69 94 ALA A CA 1
ATOM 724 C C . ALA A 1 94 ? 4.436 0.868 14.918 1.00 86.69 94 ALA A C 1
ATOM 726 O O . ALA A 1 94 ? 3.873 0.870 16.005 1.00 86.69 94 ALA A O 1
ATOM 727 N N . SER A 1 95 ? 5.625 0.284 14.740 1.00 76.94 95 SER A N 1
ATOM 728 C CA . SER A 1 95 ? 6.345 -0.445 15.800 1.00 76.94 95 SER A CA 1
ATOM 729 C C . SER A 1 95 ? 6.677 0.402 17.035 1.00 76.94 95 SER A C 1
ATOM 731 O O . SER A 1 95 ? 7.043 -0.140 18.073 1.00 76.94 95 SER A O 1
ATOM 733 N N . THR A 1 96 ? 6.597 1.730 16.917 1.00 78.19 96 THR A N 1
ATOM 734 C CA . THR A 1 96 ? 6.858 2.680 18.009 1.00 78.19 96 THR A CA 1
ATOM 735 C C . THR A 1 96 ? 5.594 3.339 18.561 1.00 78.19 96 THR A C 1
ATOM 737 O O . THR A 1 96 ? 5.687 4.103 19.521 1.00 78.19 96 THR A O 1
ATOM 740 N N . ARG A 1 97 ? 4.423 3.080 17.963 1.00 73.06 97 ARG A N 1
ATOM 741 C CA . ARG A 1 97 ? 3.145 3.623 18.435 1.00 73.06 97 ARG A CA 1
ATOM 742 C C . ARG A 1 97 ? 2.592 2.734 19.551 1.00 73.06 97 ARG A C 1
ATOM 744 O O . ARG A 1 97 ? 2.642 1.514 19.462 1.00 73.06 97 ARG A O 1
ATOM 751 N N . ASP A 1 98 ? 2.050 3.366 20.590 1.00 65.88 98 ASP A N 1
ATOM 752 C CA . ASP A 1 98 ? 1.325 2.717 21.698 1.00 65.88 98 ASP A CA 1
ATOM 753 C C . ASP A 1 98 ? -0.1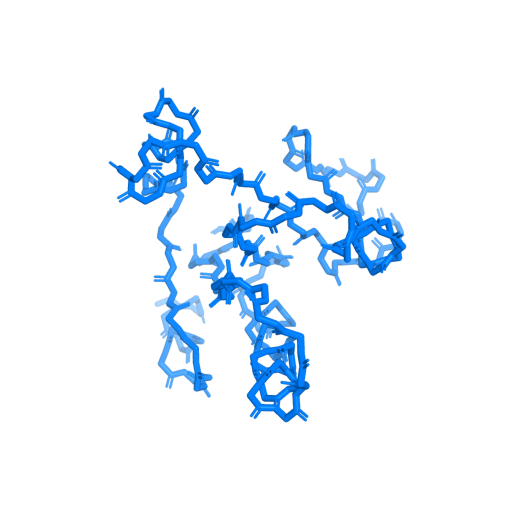89 2.671 21.407 1.00 65.88 98 ASP A C 1
ATOM 755 O O . ASP A 1 98 ? -1.037 2.858 22.278 1.00 65.88 98 ASP A O 1
ATOM 759 N N . ASP A 1 99 ? -0.550 2.516 20.131 1.00 66.00 99 ASP A N 1
ATOM 760 C CA . ASP A 1 99 ? -1.918 2.251 19.718 1.00 66.00 99 ASP A CA 1
ATOM 761 C C . ASP A 1 99 ? -2.019 0.775 19.312 1.00 66.00 99 ASP A C 1
ATOM 763 O O . ASP A 1 99 ? -1.315 0.291 18.436 1.00 66.00 99 ASP A O 1
ATOM 767 N N . ASN A 1 100 ? -2.888 0.011 19.984 1.00 64.38 100 ASN A N 1
ATOM 768 C CA . ASN A 1 100 ? -3.110 -1.424 19.730 1.00 64.38 100 ASN A CA 1
ATOM 769 C C . ASN A 1 100 ? -3.810 -1.695 18.374 1.00 64.38 100 ASN A C 1
ATOM 771 O O . ASN A 1 100 ? -4.618 -2.618 18.251 1.00 64.38 100 ASN A O 1
ATOM 775 N N . VAL A 1 101 ? -3.575 -0.864 17.357 1.00 77.62 101 VAL A N 1
ATOM 776 C CA . VAL A 1 101 ? -4.191 -0.993 16.038 1.00 77.62 101 VAL A CA 1
ATOM 777 C C . VAL A 1 101 ? -3.340 -1.941 15.199 1.00 77.62 101 VAL A C 1
ATOM 779 O O . VAL A 1 101 ? -2.234 -1.616 14.777 1.00 77.62 101 VAL A O 1
ATOM 782 N N . ASP A 1 102 ? -3.880 -3.128 14.938 1.00 87.19 102 ASP A N 1
ATOM 783 C CA . ASP A 1 102 ? -3.243 -4.156 14.115 1.00 87.19 102 ASP A CA 1
ATOM 784 C C . ASP A 1 102 ? -3.240 -3.737 12.631 1.00 87.19 102 ASP A C 1
ATOM 786 O O . ASP A 1 102 ? -4.178 -4.025 11.877 1.00 87.19 102 ASP A O 1
ATOM 790 N N . VAL A 1 103 ? -2.192 -3.027 12.207 1.00 90.69 103 VAL A N 1
ATOM 791 C CA . VAL A 1 103 ? -1.975 -2.621 10.811 1.00 90.69 103 VAL A CA 1
ATOM 792 C C . VAL A 1 103 ? -0.761 -3.334 10.238 1.00 90.69 103 VAL A C 1
ATOM 794 O O . VAL A 1 103 ? 0.328 -3.278 10.808 1.00 90.69 103 VAL A O 1
ATOM 797 N N . LYS A 1 104 ? -0.929 -3.939 9.061 1.00 92.06 104 LYS A N 1
ATOM 798 C CA . LYS A 1 104 ? 0.175 -4.534 8.300 1.00 92.06 104 LYS A CA 1
ATOM 799 C C . LYS A 1 104 ? 0.468 -3.705 7.061 1.00 92.06 104 LYS A C 1
ATOM 801 O O . LYS A 1 104 ? -0.463 -3.299 6.370 1.00 92.06 104 LYS A O 1
ATOM 806 N N . TYR A 1 105 ? 1.743 -3.475 6.764 1.00 94.50 105 TYR A N 1
ATOM 807 C CA . TYR A 1 105 ? 2.174 -2.661 5.625 1.00 94.50 105 TYR A CA 1
ATOM 808 C C . TYR A 1 105 ? 2.869 -3.528 4.586 1.00 94.50 105 TYR A C 1
ATOM 810 O O . TYR A 1 105 ? 3.736 -4.330 4.921 1.00 94.50 105 TYR A O 1
ATOM 818 N N . TYR A 1 106 ? 2.495 -3.332 3.327 1.00 95.06 106 TYR A N 1
ATOM 819 C CA . TYR A 1 106 ? 2.953 -4.134 2.205 1.00 95.06 106 TYR A CA 1
ATOM 820 C C . TYR A 1 106 ? 3.391 -3.263 1.033 1.00 95.06 106 TYR A C 1
ATOM 822 O O . TYR A 1 106 ? 2.770 -2.238 0.737 1.00 95.06 106 TYR A O 1
ATOM 830 N N . ASN A 1 107 ? 4.398 -3.729 0.300 1.00 96.00 107 ASN A N 1
ATOM 831 C CA . ASN A 1 107 ? 4.746 -3.196 -1.015 1.00 96.00 107 ASN A CA 1
ATOM 832 C C . ASN A 1 107 ? 4.040 -3.988 -2.131 1.00 96.00 107 ASN A C 1
ATOM 834 O O . ASN A 1 107 ? 4.125 -5.215 -2.166 1.00 96.00 107 ASN A O 1
ATOM 838 N N . LEU A 1 108 ? 3.380 -3.324 -3.084 1.00 94.88 108 LEU A N 1
ATOM 839 C CA . LEU A 1 108 ? 2.841 -3.998 -4.268 1.00 94.88 108 LEU A CA 1
ATOM 840 C C . LEU A 1 108 ? 3.966 -4.305 -5.265 1.00 94.88 108 LEU A C 1
ATOM 842 O O . LEU A 1 108 ? 4.519 -3.404 -5.904 1.00 94.88 108 LEU A O 1
ATOM 846 N N . TYR A 1 109 ? 4.267 -5.591 -5.431 1.00 92.38 109 TYR A N 1
ATOM 847 C CA . TYR A 1 109 ? 5.257 -6.092 -6.380 1.00 92.38 109 TYR A CA 1
ATOM 848 C C . TYR A 1 109 ? 4.880 -5.731 -7.820 1.00 92.38 109 TYR A C 1
ATOM 850 O O . TYR A 1 109 ? 3.740 -5.940 -8.230 1.00 92.38 109 TYR A O 1
ATOM 858 N N . GLY A 1 110 ? 5.831 -5.167 -8.571 1.00 87.81 110 GLY A N 1
ATOM 859 C CA . GLY A 1 110 ? 5.602 -4.617 -9.918 1.00 87.81 110 GLY A CA 1
ATOM 860 C C . GLY A 1 110 ? 4.831 -3.292 -9.926 1.00 87.81 110 GLY A C 1
ATOM 861 O O . GLY A 1 110 ? 5.027 -2.461 -10.802 1.00 87.81 110 GLY A O 1
ATOM 862 N N . SER A 1 111 ? 4.044 -3.027 -8.880 1.00 90.94 111 SER A N 1
ATOM 863 C CA . SER A 1 111 ? 3.161 -1.869 -8.784 1.00 90.94 111 SER A CA 1
ATOM 864 C C . SER A 1 111 ? 2.241 -1.753 -10.009 1.00 90.94 111 SER A C 1
ATOM 866 O O . SER A 1 111 ? 1.380 -2.614 -10.159 1.00 90.94 111 SER A O 1
ATOM 868 N N . ILE A 1 112 ? 2.363 -0.717 -10.847 1.00 86.88 112 ILE A N 1
ATOM 869 C CA . ILE A 1 112 ? 1.489 -0.524 -12.021 1.00 86.88 112 ILE A CA 1
ATOM 870 C C . ILE A 1 112 ? 2.177 -0.886 -13.351 1.00 86.88 112 ILE A C 1
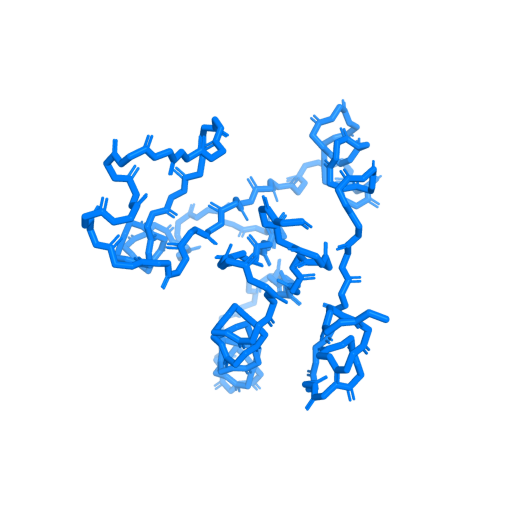ATOM 872 O O . ILE A 1 112 ? 1.585 -0.675 -14.409 1.00 86.88 112 ILE A O 1
ATOM 876 N N . LEU A 1 113 ? 3.409 -1.413 -13.303 1.00 79.38 113 LEU A N 1
ATOM 877 C CA . LEU A 1 113 ? 4.217 -1.792 -14.468 1.00 79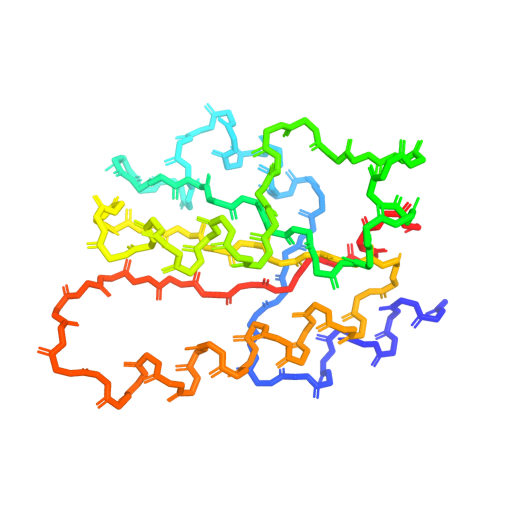.38 113 LEU A CA 1
ATOM 878 C C . LEU A 1 113 ? 4.374 -3.313 -14.612 1.00 79.38 113 LEU A C 1
ATOM 880 O O . LEU A 1 113 ? 4.515 -4.010 -13.580 1.00 79.38 113 LEU A O 1
#

Foldseek 3Di:
DLLVVQQPVAPAHADEPVVVVVCVVCVHPVPPPAHEAEEEADDPVVVVVDDDPRHDYPVRCVVCVVVRAAYEYEYAYQRQHSRRVVLRVVVVVVVVDPDPGHYGGYTYRRGND

Secondary structure (DSSP, 8-state):
-HHHHTTSSSSSEEE-HHHHHHHHHHTSSS-TT-EEEEEE-S-HHHHHH---TT-EEHHHHHHHGGGS-SEEEEEE-SSSHHHHHHHHHHHHHHTT------EEEEEESSTT-

Sequence (113 aa):
AMCEEFRDKFDVEYVTASEVLKRVRDGGDGVKGRALALVDVRGEEERETSRLPNAMSVEEYEAKRDSMGAHDCVCYCTIGYRSGAFAEKLAKSASTRDDNVDVKYYNLYGSIL